Protein AF-A0A7J4S2F5-F1 (afdb_monomer)

Nearest PDB structures (foldseek):
  6g5m-assembly2_A  TM=2.881E-01  e=2.409E+00  Thioalkalivibrio paradoxus ARh 1
  8z75-assembly1_A  TM=2.750E-01  e=1.934E+00  Pelomicrobium methylotrophicum
  8p3l-assembly2_J  TM=2.581E-01  e=3.001E+00  Thioalkalivibrio paradoxus ARh 1
  6g5m-assembly2_D  TM=2.550E-01  e=3.171E+00  Thioalkalivibrio paradoxus ARh 1

Foldseek 3Di:
DAWEWADDDPDIWIKDWAKDAPFDKAFAFLVPDHDDDPNPPRDDPGPDTGIWGPFIFTKIFIWDVVVVVCCVVVVDPPPPTDGPDMDTCVVVQLAPDPGGDGFDKDYWYADHVQQKIWTWRACSPNRHIDIDIDHDDD

Secondary structure (DSSP, 8-state):
-EEEEEEETTEEEEEEEEEEE-S-EEEEETTS-B--SS-TT---S---EEEEES-EEEEEEEE-HHHHHHHHTTSS-TTS---SEEEE-TTT------TTS------EEEETTTTEEEEEEEEEETTEEEEEEEEPP-

pLDDT: mean 89.46, std 9.65, range [56.53, 98.56]

Sequence (138 aa):
TGAAWLTKGTKSALIFAGIKVASRSWYGFSDGQVCYEDGAGCSSSVSARGWWADGFRGQLLFYDVNDLARVASGEWESWQPQPYASLDLDQWLFAKTPANEFRELGGATFDRERGILYLSEPRADGDKPVIHVWRLRG

Mean predicted aligned error: 5.67 Å

Structure (mmCIF, N/CA/C/O backbone):
data_AF-A0A7J4S2F5-F1
#
_entry.id   AF-A0A7J4S2F5-F1
#
loop_
_atom_site.group_PDB
_atom_site.id
_atom_site.type_symbol
_atom_site.label_atom_id
_atom_site.label_alt_id
_atom_site.label_comp_id
_atom_site.label_asym_id
_atom_site.label_entity_id
_atom_site.label_seq_id
_atom_site.pdbx_PDB_ins_code
_atom_site.Cartn_x
_atom_site.Cartn_y
_atom_site.Cartn_z
_atom_site.occupancy
_atom_site.B_iso_or_equiv
_atom_site.auth_seq_id
_atom_site.auth_comp_id
_atom_site.auth_asym_id
_atom_site.auth_atom_id
_atom_site.pdbx_PDB_model_num
ATOM 1 N N . THR A 1 1 ? -1.971 4.709 -5.869 1.00 69.00 1 THR A N 1
ATOM 2 C CA . THR A 1 1 ? -1.971 4.363 -4.431 1.00 69.00 1 THR A CA 1
ATOM 3 C C . THR A 1 1 ? -3.344 4.623 -3.859 1.00 69.00 1 THR A C 1
ATOM 5 O O . THR A 1 1 ? -3.997 5.575 -4.273 1.00 69.00 1 THR A O 1
ATOM 8 N N . GLY A 1 2 ? -3.787 3.779 -2.931 1.00 90.81 2 GLY A N 1
ATOM 9 C CA . GLY A 1 2 ? -5.091 3.879 -2.274 1.00 90.81 2 GLY A CA 1
ATOM 10 C C . GLY A 1 2 ? -4.974 3.622 -0.778 1.00 90.81 2 GLY A C 1
ATOM 11 O O . GLY A 1 2 ? -3.954 3.117 -0.317 1.00 90.81 2 GLY A O 1
ATOM 12 N N . ALA A 1 3 ? -6.006 3.964 -0.014 1.00 95.25 3 ALA A N 1
ATOM 13 C CA . ALA A 1 3 ? -6.056 3.684 1.415 1.00 95.25 3 ALA A CA 1
ATOM 14 C C . ALA A 1 3 ? -7.487 3.383 1.853 1.00 95.25 3 ALA A C 1
ATOM 16 O O . ALA A 1 3 ? -8.436 3.889 1.258 1.00 95.25 3 ALA A O 1
ATOM 17 N N . ALA A 1 4 ? -7.642 2.565 2.890 1.00 97.38 4 ALA A N 1
ATOM 18 C CA . ALA A 1 4 ? -8.943 2.270 3.477 1.00 97.38 4 ALA A CA 1
ATOM 19 C C . ALA A 1 4 ? -8.815 2.033 4.983 1.00 97.38 4 ALA A C 1
ATOM 21 O O . ALA A 1 4 ? -7.829 1.470 5.454 1.00 97.38 4 ALA A O 1
ATOM 22 N N . TRP A 1 5 ? -9.833 2.436 5.742 1.00 97.31 5 TRP A N 1
ATOM 23 C CA . TRP A 1 5 ? -9.929 2.139 7.168 1.00 97.31 5 TRP A CA 1
ATOM 24 C C . TRP A 1 5 ? -10.816 0.911 7.378 1.00 97.31 5 TRP A C 1
ATOM 26 O O . TRP A 1 5 ? -12.036 0.955 7.200 1.00 97.31 5 TRP A O 1
ATOM 36 N N . LEU A 1 6 ? -10.178 -0.194 7.751 1.00 97.31 6 LEU A N 1
ATOM 37 C CA . LEU A 1 6 ? -10.791 -1.494 7.976 1.00 97.31 6 LEU A CA 1
ATOM 38 C C . LEU A 1 6 ? -11.210 -1.613 9.437 1.00 97.31 6 LEU A C 1
ATOM 40 O O . LEU A 1 6 ? -10.451 -1.268 10.339 1.00 97.31 6 LEU A O 1
ATOM 44 N N . THR A 1 7 ? -12.392 -2.173 9.673 1.00 96.50 7 THR A N 1
ATOM 45 C CA . THR A 1 7 ? -12.902 -2.453 11.022 1.00 96.50 7 THR A CA 1
ATOM 46 C C . THR A 1 7 ? -13.650 -3.782 11.041 1.00 96.50 7 THR A C 1
ATOM 48 O O . THR A 1 7 ? -14.460 -4.041 10.148 1.00 96.50 7 THR A O 1
ATOM 51 N N . LYS A 1 8 ? -13.423 -4.610 12.065 1.00 94.12 8 LYS A N 1
ATOM 52 C CA . LYS A 1 8 ? -14.133 -5.881 12.278 1.00 94.12 8 LYS A CA 1
ATOM 53 C C . LYS A 1 8 ? -14.158 -6.221 13.769 1.00 94.12 8 LYS A C 1
ATOM 55 O O . LYS A 1 8 ? -13.118 -6.512 14.357 1.00 94.12 8 LYS A O 1
ATOM 60 N N . GLY A 1 9 ? -15.346 -6.212 14.377 1.00 92.19 9 GLY A N 1
ATOM 61 C CA . GLY A 1 9 ? -15.471 -6.365 15.830 1.00 92.19 9 GLY A CA 1
ATOM 62 C C . GLY A 1 9 ? -14.701 -5.255 16.549 1.00 92.19 9 GLY A C 1
ATOM 63 O O . GLY A 1 9 ? -14.874 -4.085 16.226 1.00 92.19 9 GLY A O 1
ATOM 64 N N . THR A 1 10 ? -13.814 -5.624 17.472 1.00 92.81 10 THR A N 1
ATOM 65 C CA . THR A 1 10 ? -12.930 -4.687 18.188 1.00 92.81 10 THR A CA 1
ATOM 66 C C . THR A 1 10 ? -11.633 -4.360 17.440 1.00 92.81 10 THR A C 1
ATOM 68 O O . THR A 1 10 ? -10.830 -3.573 17.933 1.00 92.81 10 THR A O 1
ATOM 71 N N . LYS A 1 11 ? -11.394 -4.959 16.264 1.00 93.56 11 LYS A N 1
ATOM 72 C CA . LYS A 1 11 ? -10.165 -4.760 15.482 1.00 93.56 11 LYS A CA 1
ATOM 73 C C . LYS A 1 11 ? -10.329 -3.638 14.464 1.00 93.56 11 LYS A C 1
ATOM 75 O O . LYS A 1 11 ? -11.382 -3.505 13.836 1.00 93.56 11 LYS A O 1
ATOM 80 N N . SER A 1 12 ? -9.252 -2.888 14.259 1.00 95.94 12 SER A N 1
ATOM 81 C CA . SER A 1 12 ? -9.186 -1.749 13.349 1.00 95.94 12 SER A CA 1
ATOM 82 C C . SER A 1 12 ? -7.789 -1.632 12.738 1.00 95.94 12 SER A C 1
ATOM 84 O O . SER A 1 12 ? -6.808 -1.881 13.431 1.00 95.94 12 SER A O 1
ATOM 86 N N . ALA A 1 13 ? -7.701 -1.252 11.465 1.00 97.12 13 ALA A N 1
ATOM 87 C CA . ALA A 1 13 ? -6.436 -0.963 10.789 1.00 97.12 13 ALA A CA 1
ATOM 88 C C . ALA A 1 13 ? -6.643 0.081 9.687 1.00 97.12 13 ALA A C 1
ATOM 90 O O . ALA A 1 13 ? -7.638 0.016 8.958 1.00 97.12 13 ALA A O 1
ATOM 91 N N . LEU A 1 14 ? -5.690 1.000 9.521 1.00 97.44 14 LEU A N 1
ATOM 92 C CA . LEU A 1 14 ? -5.597 1.789 8.294 1.00 97.44 14 LEU A CA 1
ATOM 93 C C . LEU A 1 14 ? -4.657 1.061 7.337 1.00 97.44 14 LEU A C 1
ATOM 95 O O . LEU A 1 14 ? -3.514 0.772 7.696 1.00 97.44 14 LEU A O 1
ATOM 99 N N . ILE A 1 15 ? -5.138 0.757 6.133 1.00 97.19 15 ILE A N 1
ATOM 100 C CA . ILE A 1 15 ? -4.302 0.162 5.095 1.00 97.19 15 ILE A CA 1
ATOM 101 C C . ILE A 1 15 ? -3.893 1.192 4.058 1.00 97.19 15 ILE A C 1
ATOM 103 O O . ILE A 1 15 ? -4.696 2.043 3.678 1.00 97.19 15 ILE A O 1
ATOM 107 N N . PHE A 1 16 ? -2.680 1.037 3.538 1.00 95.88 16 PHE A N 1
ATOM 108 C CA . PHE A 1 16 ? -2.214 1.708 2.330 1.00 95.88 16 PHE A CA 1
ATOM 109 C C . PHE A 1 16 ? -1.883 0.663 1.269 1.00 95.88 16 PHE A C 1
ATOM 111 O O . PHE A 1 16 ? -1.064 -0.224 1.499 1.00 95.88 16 PHE A O 1
ATOM 118 N N . ALA A 1 17 ? -2.520 0.779 0.109 1.00 95.31 17 ALA A N 1
ATOM 119 C CA . ALA A 1 17 ? -2.270 -0.037 -1.065 1.00 95.31 17 ALA A CA 1
ATOM 120 C C . ALA A 1 17 ? -1.311 0.689 -2.006 1.00 95.31 17 ALA A C 1
ATOM 122 O O . ALA A 1 17 ? -1.576 1.818 -2.443 1.00 95.31 17 ALA A O 1
ATOM 123 N N . GLY A 1 18 ? -0.200 0.044 -2.340 1.00 92.19 18 GLY A N 1
ATOM 124 C CA . GLY A 1 18 ? 0.805 0.645 -3.200 1.00 92.19 18 GLY A CA 1
ATOM 125 C C . GLY A 1 18 ? 1.915 -0.308 -3.593 1.00 92.19 18 GLY A C 1
ATOM 126 O O . GLY A 1 18 ? 1.963 -1.458 -3.170 1.00 92.19 18 GLY A O 1
ATOM 127 N N . ILE A 1 19 ? 2.820 0.207 -4.412 1.00 88.62 19 ILE A N 1
ATOM 128 C CA . ILE A 1 19 ? 4.022 -0.510 -4.806 1.00 88.62 19 ILE A CA 1
ATOM 129 C C . ILE A 1 19 ? 5.094 -0.254 -3.757 1.00 88.62 19 ILE A C 1
ATOM 131 O O . ILE A 1 19 ? 5.326 0.897 -3.372 1.00 88.62 19 ILE A O 1
ATOM 135 N N . LYS A 1 20 ? 5.776 -1.310 -3.331 1.00 87.62 20 LYS A N 1
ATOM 136 C CA . LYS A 1 20 ? 6.991 -1.221 -2.528 1.00 87.62 20 LYS A CA 1
ATOM 137 C C . LYS A 1 20 ? 8.126 -1.967 -3.199 1.00 87.62 20 LYS A C 1
ATOM 139 O O . LYS A 1 20 ? 7.914 -2.875 -3.999 1.00 87.62 20 LYS A O 1
ATOM 144 N N . VAL A 1 21 ? 9.337 -1.536 -2.883 1.00 85.25 21 VAL A N 1
ATOM 145 C CA . VAL A 1 21 ? 10.557 -2.178 -3.354 1.00 85.25 21 VAL A CA 1
ATOM 146 C C . VAL A 1 21 ? 11.073 -3.082 -2.255 1.00 85.25 21 VAL A C 1
ATOM 148 O O . VAL A 1 21 ? 11.228 -2.652 -1.116 1.00 85.25 21 VAL A O 1
ATOM 151 N N . ALA A 1 22 ? 11.314 -4.338 -2.617 1.00 70.75 22 ALA A N 1
ATOM 152 C CA . ALA A 1 22 ? 11.864 -5.357 -1.727 1.00 70.75 22 ALA A CA 1
ATOM 153 C C . ALA A 1 22 ? 13.343 -5.669 -2.038 1.00 70.75 22 ALA A C 1
ATOM 155 O O . ALA A 1 22 ? 13.899 -6.622 -1.500 1.00 70.75 22 ALA A O 1
ATOM 156 N N . SER A 1 23 ? 13.969 -4.903 -2.936 1.00 79.31 23 SER A N 1
ATOM 157 C CA . SER A 1 23 ? 15.294 -5.164 -3.513 1.00 79.31 23 SER A CA 1
ATOM 158 C C . SER A 1 23 ? 16.139 -3.888 -3.605 1.00 79.31 23 SER A C 1
ATOM 160 O O . SER A 1 23 ? 15.762 -2.842 -3.076 1.00 79.31 23 SER A O 1
ATOM 162 N N . ARG A 1 24 ? 17.278 -3.943 -4.310 1.00 88.06 24 ARG A N 1
ATOM 163 C CA . ARG A 1 24 ? 18.057 -2.745 -4.648 1.00 88.06 24 ARG A CA 1
ATOM 164 C C . ARG A 1 24 ? 17.165 -1.740 -5.378 1.00 88.06 24 ARG A C 1
ATOM 166 O O . ARG A 1 24 ? 16.443 -2.123 -6.299 1.00 88.06 24 ARG A O 1
ATOM 173 N N . SER A 1 25 ? 17.260 -0.471 -4.985 1.00 90.06 25 SER A N 1
ATOM 174 C CA . SER A 1 25 ? 16.661 0.664 -5.690 1.00 90.06 25 SER A CA 1
ATOM 175 C C . SER A 1 25 ? 17.718 1.690 -6.081 1.00 90.06 25 SER A C 1
ATOM 177 O O . SER A 1 25 ? 18.718 1.836 -5.376 1.00 90.06 25 SER A O 1
ATOM 179 N N . TRP A 1 26 ? 17.489 2.430 -7.160 1.00 88.94 26 TRP A N 1
ATOM 180 C CA . TRP A 1 26 ? 18.374 3.496 -7.628 1.00 88.94 26 TRP A CA 1
ATOM 181 C C . TRP A 1 26 ? 17.588 4.645 -8.253 1.00 88.94 26 TRP A C 1
ATOM 183 O O . TRP A 1 26 ? 16.425 4.498 -8.618 1.00 88.94 26 TRP A O 1
ATOM 193 N N . TYR A 1 27 ? 18.244 5.795 -8.390 1.00 87.56 27 TYR A N 1
ATOM 194 C CA . TYR A 1 27 ? 17.767 6.886 -9.233 1.00 87.56 27 TYR A CA 1
ATOM 195 C C . TYR A 1 27 ? 18.619 6.940 -10.507 1.00 87.56 27 TYR A C 1
ATOM 197 O O . TYR A 1 27 ? 19.848 7.020 -10.439 1.00 87.56 27 TYR A O 1
ATOM 205 N N . GLY A 1 28 ? 17.989 6.838 -11.675 1.00 88.19 28 GLY A N 1
ATOM 206 C CA . GLY A 1 28 ? 18.685 6.679 -12.951 1.00 88.19 28 GLY A CA 1
ATOM 207 C C . GLY A 1 28 ? 17.769 6.147 -14.047 1.00 88.19 28 GLY A C 1
ATOM 208 O O . GLY A 1 28 ? 16.616 6.565 -14.132 1.00 88.19 28 GLY A O 1
ATOM 209 N N . PHE A 1 29 ? 18.273 5.249 -14.885 1.00 88.12 29 PHE A N 1
ATOM 210 C CA . PHE A 1 29 ? 17.524 4.657 -15.995 1.00 88.12 29 PHE A CA 1
ATOM 211 C C . PHE A 1 29 ? 16.960 3.274 -15.638 1.00 88.12 29 PHE A C 1
ATOM 213 O O . PHE A 1 29 ? 17.460 2.591 -14.739 1.00 88.12 29 PHE A O 1
ATOM 220 N N . SER A 1 30 ? 15.907 2.858 -16.348 1.00 86.38 30 SER A N 1
ATOM 221 C CA . SER A 1 30 ? 15.205 1.578 -16.139 1.00 86.38 30 SER A CA 1
ATOM 222 C C . SER A 1 30 ? 16.056 0.332 -16.409 1.00 86.38 30 SER A C 1
ATOM 224 O O . SER A 1 30 ? 15.665 -0.774 -16.053 1.00 86.38 30 SER A O 1
ATOM 226 N N . ASP A 1 31 ? 17.214 0.503 -17.043 1.00 85.25 31 ASP A N 1
ATOM 227 C CA . ASP A 1 31 ? 18.185 -0.546 -17.364 1.00 85.25 31 ASP A CA 1
ATOM 228 C C . ASP A 1 31 ? 19.176 -0.842 -16.222 1.00 85.25 31 ASP A C 1
ATOM 230 O O . ASP A 1 31 ? 20.055 -1.688 -16.372 1.00 85.25 31 ASP A O 1
ATOM 234 N N . GLY A 1 32 ? 19.051 -0.163 -15.077 1.00 86.12 32 GLY A N 1
ATOM 235 C CA . GLY A 1 32 ? 19.957 -0.339 -13.940 1.00 86.12 32 GLY A CA 1
ATOM 236 C C . GLY A 1 32 ? 21.073 0.696 -13.851 1.00 86.12 32 GLY A C 1
ATOM 237 O O . GLY A 1 32 ? 21.778 0.727 -12.832 1.00 86.12 32 GLY A O 1
ATOM 238 N N . GLN A 1 33 ? 21.234 1.555 -14.865 1.00 85.31 33 GLN A N 1
ATOM 239 C CA . GLN A 1 33 ? 22.238 2.608 -14.840 1.00 85.31 33 GLN A CA 1
ATOM 240 C C . GLN A 1 33 ? 21.875 3.657 -13.790 1.00 85.31 33 GLN A C 1
ATOM 242 O O . GLN A 1 33 ? 20.801 4.261 -13.797 1.00 85.31 33 GLN A O 1
ATOM 247 N N . VAL A 1 34 ? 22.809 3.874 -12.873 1.00 85.62 34 VAL A N 1
ATOM 248 C CA . VAL A 1 34 ? 22.693 4.829 -11.778 1.00 85.62 34 VAL A CA 1
ATOM 249 C C . VAL A 1 34 ? 23.223 6.184 -12.239 1.00 85.62 34 VAL A C 1
ATOM 251 O O . VAL A 1 34 ? 24.312 6.251 -12.802 1.00 85.62 34 VAL A O 1
ATOM 254 N N . CYS A 1 35 ? 22.479 7.258 -11.974 1.00 77.69 35 CYS A N 1
ATOM 255 C CA . CYS A 1 35 ? 22.866 8.623 -12.340 1.00 77.69 35 CYS A CA 1
ATOM 256 C C . CYS A 1 35 ? 22.796 9.538 -11.108 1.00 77.69 35 CYS A C 1
ATOM 258 O O . CYS A 1 35 ? 21.754 10.157 -10.868 1.00 77.69 35 CYS A O 1
ATOM 260 N N . TYR A 1 36 ? 23.881 9.629 -10.335 1.00 69.50 36 TYR A N 1
ATOM 261 C CA . TYR A 1 36 ? 23.991 10.551 -9.198 1.00 69.50 36 TYR A CA 1
ATOM 262 C C . TYR A 1 36 ? 24.908 11.727 -9.550 1.00 69.50 36 TYR A C 1
ATOM 264 O O . TYR A 1 36 ? 26.055 11.491 -9.898 1.00 69.50 36 TYR A O 1
ATOM 272 N N . GLU A 1 37 ? 24.361 12.943 -9.427 1.00 62.22 37 GLU A N 1
ATOM 273 C CA . GLU A 1 37 ? 24.978 14.276 -9.588 1.00 62.22 37 GLU A CA 1
ATOM 274 C C . GLU A 1 37 ? 25.817 14.557 -10.853 1.00 62.22 37 GLU A C 1
ATOM 276 O O . GLU A 1 37 ? 26.180 13.663 -11.595 1.00 62.22 37 GLU A O 1
ATOM 281 N N . ASP A 1 38 ? 25.932 15.857 -11.158 1.00 57.06 38 ASP A N 1
ATOM 282 C CA . ASP A 1 38 ? 26.453 16.553 -12.357 1.00 57.06 38 ASP A CA 1
ATOM 283 C C . ASP A 1 38 ? 25.893 16.193 -13.751 1.00 57.06 38 ASP A C 1
ATOM 285 O O . ASP A 1 38 ? 25.966 17.013 -14.669 1.00 57.06 38 ASP A O 1
ATOM 289 N N . GLY A 1 39 ? 25.240 15.039 -13.917 1.00 56.53 39 GLY A N 1
ATOM 290 C CA . GLY A 1 39 ? 24.635 14.636 -15.192 1.00 56.53 39 GLY A CA 1
ATOM 291 C C . GLY A 1 39 ? 25.650 14.408 -16.318 1.00 56.53 39 GLY A C 1
ATOM 292 O O . GLY A 1 39 ? 25.245 14.100 -17.444 1.00 56.53 39 GLY A O 1
ATOM 293 N N . ALA A 1 40 ? 26.949 14.520 -16.030 1.00 57.34 40 ALA A N 1
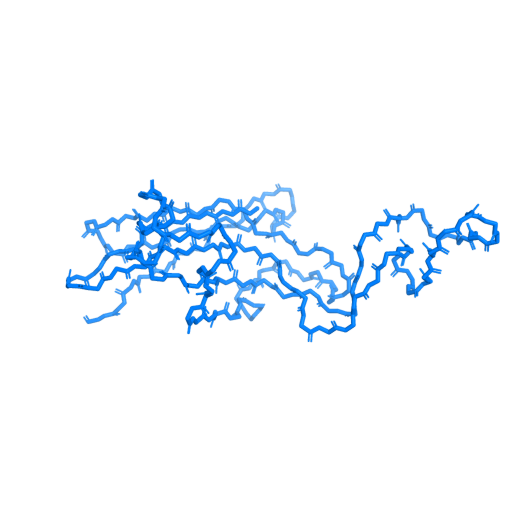ATOM 294 C CA . ALA A 1 40 ? 28.006 14.295 -16.990 1.00 57.34 40 ALA A CA 1
ATOM 295 C C . ALA A 1 40 ? 28.174 12.782 -17.185 1.00 57.34 40 ALA A C 1
ATOM 297 O O . ALA A 1 40 ? 28.479 12.030 -16.266 1.00 57.34 40 ALA A O 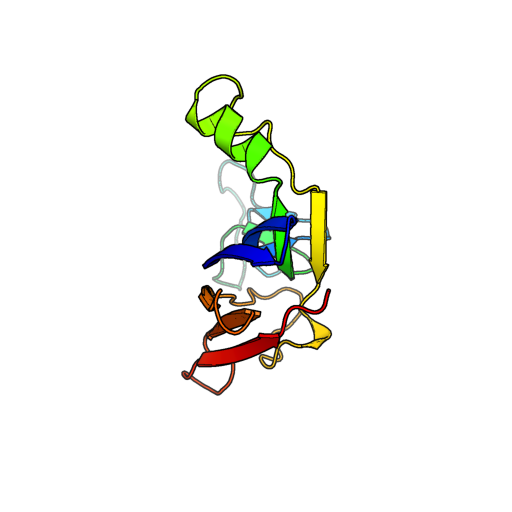1
ATOM 298 N N . GLY A 1 41 ? 27.930 12.309 -18.407 1.00 60.16 41 GLY A N 1
ATOM 299 C CA . GLY A 1 41 ? 28.127 10.902 -18.769 1.00 60.16 41 GLY A CA 1
ATOM 300 C C . GLY A 1 41 ? 26.929 9.977 -18.532 1.00 60.16 41 GLY A C 1
ATOM 301 O O . GLY A 1 41 ? 27.039 8.785 -18.817 1.00 60.16 41 GLY A O 1
ATOM 302 N N . CYS A 1 42 ? 25.769 10.485 -18.093 1.00 69.81 42 CYS A N 1
ATOM 303 C CA . CYS A 1 42 ? 24.548 9.675 -18.074 1.00 69.81 42 CYS A CA 1
ATOM 304 C C . CYS A 1 42 ? 23.801 9.739 -19.409 1.00 69.81 42 CYS A C 1
ATOM 306 O O . CYS A 1 42 ? 22.867 10.519 -19.593 1.00 69.81 42 CYS A O 1
ATOM 308 N N . SER A 1 43 ? 24.216 8.883 -20.338 1.00 72.12 43 SER A N 1
ATOM 309 C CA . SER A 1 43 ? 23.480 8.575 -21.562 1.00 72.12 43 SER A CA 1
ATOM 310 C C . SER A 1 43 ? 23.051 7.112 -21.543 1.00 72.12 43 SER A C 1
ATOM 312 O O . SER A 1 43 ? 23.911 6.236 -21.474 1.00 72.12 43 SER A O 1
ATOM 314 N N . SER A 1 44 ? 21.750 6.858 -21.657 1.00 72.62 44 SER A N 1
ATOM 315 C CA . SER A 1 44 ? 21.219 5.526 -21.934 1.00 72.62 44 SER A CA 1
ATOM 316 C C . SER A 1 44 ? 20.381 5.548 -23.213 1.00 72.62 44 SER A C 1
ATOM 318 O O . SER A 1 44 ? 19.852 6.585 -23.617 1.00 72.62 44 SER A O 1
ATOM 320 N N . SER A 1 45 ? 20.284 4.388 -23.859 1.00 77.56 45 SER A N 1
ATOM 321 C CA . SER A 1 45 ? 19.379 4.156 -24.989 1.00 77.56 45 SER A CA 1
ATOM 322 C C . SER A 1 45 ? 17.910 4.024 -24.562 1.00 77.56 45 SER A C 1
ATOM 324 O O . SER A 1 45 ? 17.022 4.140 -25.406 1.00 77.56 45 SER A O 1
ATOM 326 N N . VAL A 1 46 ? 17.637 3.826 -23.265 1.00 75.44 46 VAL A N 1
ATOM 327 C CA . VAL A 1 46 ? 16.284 3.880 -22.698 1.00 75.44 46 VAL A CA 1
ATOM 328 C C . VAL A 1 46 ? 15.946 5.293 -22.218 1.00 75.44 46 VAL A C 1
ATOM 330 O O . VAL A 1 46 ? 16.746 5.968 -21.577 1.00 75.44 46 VAL A O 1
ATOM 333 N N . SER A 1 47 ? 14.728 5.750 -22.514 1.00 73.75 47 SER A N 1
ATOM 334 C CA . SER A 1 47 ? 14.268 7.106 -22.177 1.00 73.75 47 SER A CA 1
ATOM 335 C C . SER A 1 47 ? 13.732 7.241 -20.748 1.00 73.75 47 SER A C 1
ATOM 337 O O . SER A 1 47 ? 13.609 8.354 -20.234 1.00 73.75 47 SER A O 1
ATOM 339 N N . ALA A 1 48 ? 13.395 6.126 -20.098 1.00 82.25 48 ALA A N 1
ATOM 340 C CA . ALA A 1 48 ? 12.682 6.125 -18.830 1.00 82.25 48 ALA A CA 1
ATOM 341 C C . ALA A 1 48 ? 13.639 6.397 -17.652 1.00 82.25 48 ALA A C 1
ATOM 343 O O . ALA A 1 48 ? 14.259 5.489 -17.093 1.00 82.25 48 ALA A O 1
ATOM 344 N N . ARG A 1 49 ? 13.765 7.674 -17.276 1.00 83.75 49 ARG A N 1
ATOM 345 C CA . ARG A 1 49 ? 14.553 8.131 -16.123 1.00 83.75 49 ARG A CA 1
ATOM 346 C C . ARG A 1 49 ? 13.666 8.337 -14.896 1.00 83.75 49 ARG A C 1
ATOM 348 O O . ARG A 1 49 ? 12.591 8.919 -15.000 1.00 83.75 49 ARG A O 1
ATOM 355 N N . GLY A 1 50 ? 14.133 7.909 -13.729 1.00 86.44 50 GLY A N 1
ATOM 356 C CA . GLY A 1 50 ? 13.410 8.067 -12.473 1.00 86.44 50 GLY A CA 1
ATOM 357 C C . GLY A 1 50 ? 13.974 7.196 -11.360 1.00 86.44 50 GLY A C 1
ATOM 358 O O . GLY A 1 50 ? 15.137 6.795 -11.391 1.00 86.44 50 GLY A O 1
ATOM 359 N N . TRP A 1 51 ? 13.133 6.916 -10.370 1.00 87.06 51 TRP A N 1
ATOM 360 C CA . TRP A 1 51 ? 13.426 5.927 -9.341 1.00 87.06 51 TRP A CA 1
ATOM 361 C C . TRP A 1 51 ? 13.062 4.531 -9.846 1.00 87.06 51 TRP A C 1
ATOM 363 O O . TRP A 1 51 ? 11.962 4.326 -10.347 1.00 87.06 51 TRP A O 1
ATOM 373 N N . TRP A 1 52 ? 13.977 3.583 -9.707 1.00 88.75 52 TRP A N 1
ATOM 374 C CA . TRP A 1 52 ? 13.854 2.222 -10.218 1.00 88.75 52 TRP A CA 1
ATOM 375 C C . TRP A 1 52 ? 14.310 1.207 -9.175 1.00 88.75 52 TRP A C 1
ATOM 377 O O . TRP A 1 52 ? 14.960 1.563 -8.188 1.00 88.75 52 TRP A O 1
ATOM 387 N N . ALA A 1 53 ? 13.968 -0.059 -9.395 1.00 89.81 53 ALA A N 1
ATOM 388 C CA . ALA A 1 53 ? 14.382 -1.170 -8.555 1.00 89.81 53 ALA A CA 1
ATOM 389 C C . ALA A 1 53 ? 14.441 -2.484 -9.333 1.00 89.81 53 ALA A C 1
ATOM 391 O O . ALA A 1 53 ? 13.772 -2.633 -10.354 1.00 89.81 53 ALA A O 1
ATOM 392 N N . ASP A 1 54 ? 15.185 -3.462 -8.806 1.00 87.88 54 ASP A N 1
ATOM 393 C CA . ASP A 1 54 ? 15.223 -4.813 -9.393 1.00 87.88 54 ASP A CA 1
ATOM 394 C C . ASP A 1 54 ? 13.848 -5.504 -9.307 1.00 87.88 54 ASP A C 1
ATOM 396 O O . ASP A 1 54 ? 13.538 -6.406 -10.085 1.00 87.88 54 ASP A O 1
ATOM 400 N N . GLY A 1 55 ? 13.025 -5.103 -8.333 1.00 88.19 55 GLY A N 1
ATOM 401 C CA . GLY A 1 55 ? 11.743 -5.720 -8.047 1.00 88.19 55 GLY A CA 1
ATOM 402 C C . GLY A 1 55 ? 10.766 -4.786 -7.341 1.00 88.19 55 GLY A C 1
ATOM 403 O O . GLY A 1 55 ? 10.985 -4.354 -6.206 1.00 88.19 55 GLY A O 1
ATOM 404 N N . PHE A 1 56 ? 9.630 -4.575 -7.990 1.00 88.62 56 PHE A N 1
ATOM 405 C CA . PHE A 1 56 ? 8.438 -3.952 -7.442 1.00 88.62 56 PHE A CA 1
ATOM 406 C C . PHE A 1 56 ? 7.440 -5.019 -6.977 1.00 88.62 56 PHE A C 1
ATOM 408 O O . PHE A 1 56 ? 7.191 -6.009 -7.672 1.00 88.62 56 PHE A O 1
ATOM 415 N N . ARG A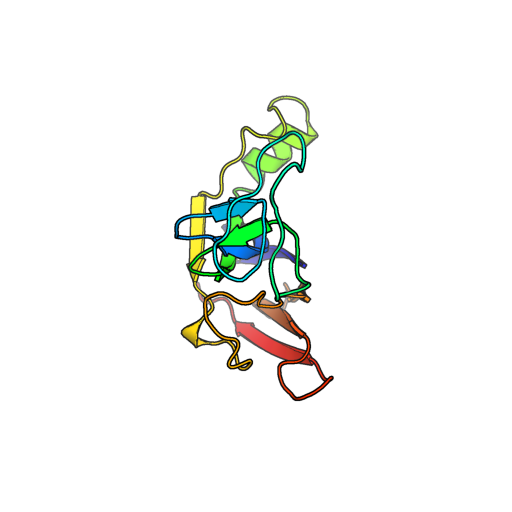 1 57 ? 6.859 -4.801 -5.794 1.00 89.06 57 ARG A N 1
ATOM 416 C CA . ARG A 1 57 ? 5.816 -5.637 -5.187 1.00 89.06 57 ARG A CA 1
ATOM 417 C C . ARG A 1 57 ? 4.564 -4.813 -4.951 1.00 89.06 57 ARG A C 1
ATOM 419 O O . ARG A 1 57 ? 4.645 -3.740 -4.349 1.00 89.06 57 ARG A O 1
ATOM 426 N N . GLY A 1 58 ? 3.411 -5.309 -5.388 1.00 91.75 58 GLY A N 1
ATOM 427 C CA . GLY A 1 58 ? 2.131 -4.772 -4.938 1.00 91.75 58 GLY A CA 1
ATOM 428 C C . GLY A 1 58 ? 1.896 -5.183 -3.489 1.00 91.75 58 GLY A C 1
ATOM 429 O O . GLY A 1 58 ? 1.965 -6.364 -3.172 1.00 91.75 58 GLY A O 1
ATOM 430 N N . GLN A 1 59 ? 1.640 -4.232 -2.594 1.00 93.62 59 GLN A N 1
ATOM 431 C CA . GLN A 1 59 ? 1.462 -4.528 -1.174 1.00 93.62 59 GLN A CA 1
ATOM 432 C C . GLN A 1 59 ? 0.301 -3.759 -0.551 1.00 93.62 59 GLN A C 1
ATOM 434 O O . GLN A 1 59 ? 0.009 -2.619 -0.927 1.00 93.62 59 GLN A O 1
ATOM 439 N N . LEU A 1 60 ? -0.310 -4.378 0.462 1.00 95.44 60 LEU A N 1
ATOM 440 C CA . LEU A 1 60 ? -1.050 -3.665 1.500 1.00 95.44 60 LEU A CA 1
ATOM 441 C C . LEU A 1 60 ? -0.155 -3.508 2.723 1.00 95.44 60 LEU A C 1
ATOM 443 O O . LEU A 1 60 ? 0.395 -4.490 3.216 1.00 95.44 60 LEU A O 1
ATOM 447 N N . LEU A 1 61 ? -0.044 -2.289 3.232 1.00 96.06 61 LEU A N 1
ATOM 448 C CA . LEU A 1 61 ? 0.636 -1.983 4.486 1.00 96.06 61 LEU A CA 1
ATOM 449 C C . LEU A 1 61 ? -0.397 -1.677 5.552 1.00 96.06 61 LEU A C 1
ATOM 451 O O . LEU A 1 61 ? -1.304 -0.893 5.291 1.00 96.06 61 LEU A O 1
ATOM 455 N N . PHE A 1 62 ? -0.247 -2.265 6.732 1.00 97.25 62 PHE A N 1
ATOM 456 C CA . PHE A 1 62 ? -1.199 -2.139 7.828 1.00 97.25 62 PHE A CA 1
ATOM 457 C C . PHE A 1 62 ? -0.605 -1.277 8.934 1.00 97.25 62 PHE A C 1
ATOM 459 O O . PHE A 1 62 ? 0.455 -1.599 9.464 1.00 97.25 62 PHE A O 1
ATOM 466 N N . TYR A 1 63 ? -1.306 -0.205 9.287 1.00 98.06 63 TYR A N 1
ATOM 467 C CA . TYR A 1 63 ? -0.948 0.703 10.371 1.00 98.06 63 TYR A CA 1
ATOM 468 C C . TYR A 1 63 ? -1.953 0.602 11.514 1.00 98.06 63 TYR A C 1
ATOM 470 O O . TYR A 1 63 ? -3.157 0.422 11.286 1.00 98.06 63 TYR A O 1
ATOM 478 N N . ASP A 1 64 ? -1.452 0.752 12.741 1.00 97.69 64 ASP A N 1
ATOM 479 C CA . ASP A 1 64 ? -2.304 0.928 13.910 1.00 97.69 64 ASP A CA 1
ATOM 480 C C . ASP A 1 64 ? -2.956 2.313 13.833 1.00 97.69 64 ASP A C 1
ATOM 482 O O . ASP A 1 64 ? -2.302 3.334 13.607 1.00 97.69 64 ASP A O 1
ATOM 486 N N . VAL A 1 65 ? -4.276 2.346 13.989 1.00 97.06 65 VAL A N 1
ATOM 487 C CA . VAL A 1 65 ? -5.043 3.591 13.920 1.00 97.06 65 VAL A CA 1
ATOM 488 C C . VAL A 1 65 ? -4.726 4.507 15.102 1.00 97.06 65 VAL A C 1
ATOM 490 O O . VAL A 1 65 ? -4.774 5.724 14.945 1.00 97.06 65 VAL A O 1
ATOM 493 N N . ASN A 1 66 ? -4.355 3.956 16.259 1.00 97.50 66 ASN A N 1
ATOM 494 C CA . ASN A 1 66 ? -3.968 4.744 17.425 1.00 97.50 66 ASN A CA 1
ATOM 495 C C . ASN A 1 66 ? -2.638 5.465 17.195 1.00 97.50 66 ASN A C 1
ATOM 497 O O . ASN A 1 66 ? -2.526 6.637 17.539 1.00 97.50 66 ASN A O 1
ATOM 501 N N . ASP A 1 67 ? -1.662 4.816 16.557 1.00 97.94 67 ASP A N 1
ATOM 502 C CA . ASP A 1 67 ? -0.381 5.456 16.229 1.00 97.94 67 ASP A CA 1
ATOM 503 C C . ASP A 1 67 ? -0.579 6.619 15.249 1.00 97.94 67 ASP A C 1
ATOM 505 O O . ASP A 1 67 ? 0.020 7.683 15.393 1.00 97.94 67 ASP A O 1
ATOM 509 N N . LEU A 1 68 ? -1.489 6.463 14.286 1.00 97.00 68 LEU A N 1
ATOM 510 C CA . LEU A 1 68 ? -1.856 7.549 13.377 1.00 97.00 68 LEU A CA 1
ATOM 511 C C . LEU A 1 68 ? -2.649 8.660 14.078 1.00 97.00 68 LEU A C 1
ATOM 513 O O . LEU A 1 68 ? -2.471 9.834 13.758 1.00 97.00 68 LEU A O 1
ATOM 517 N N . ALA A 1 69 ? -3.494 8.317 15.053 1.00 97.31 69 ALA A N 1
ATOM 518 C CA . ALA A 1 69 ? -4.195 9.301 15.873 1.00 97.31 69 ALA A CA 1
ATOM 519 C C . ALA A 1 69 ? -3.219 10.140 16.714 1.00 97.31 69 ALA A C 1
ATOM 521 O O . ALA A 1 69 ? -3.434 11.342 16.850 1.00 97.31 69 ALA A O 1
ATOM 522 N N . ARG A 1 70 ? -2.123 9.541 17.203 1.00 98.44 70 ARG A N 1
ATOM 523 C CA . ARG A 1 70 ? -1.039 10.257 17.898 1.00 98.44 70 ARG A CA 1
ATOM 524 C C . ARG A 1 70 ? -0.315 11.254 17.002 1.00 98.44 70 ARG A C 1
ATOM 526 O O . ARG A 1 70 ? 0.064 12.325 17.462 1.00 98.44 70 ARG A O 1
ATOM 533 N N . VAL A 1 71 ? -0.159 10.945 15.714 1.00 98.00 71 VAL A N 1
ATOM 534 C CA . VAL A 1 71 ? 0.349 11.935 14.749 1.00 98.00 71 VAL A CA 1
ATOM 535 C C . VAL A 1 71 ? -0.656 13.062 14.552 1.00 98.00 71 VAL A C 1
ATOM 537 O O . VAL A 1 71 ? -0.294 14.233 14.603 1.00 98.00 71 VAL A O 1
ATOM 540 N N . ALA A 1 72 ? -1.935 12.727 14.373 1.00 97.31 72 ALA A N 1
ATOM 541 C CA . ALA A 1 72 ? -2.984 13.726 14.184 1.00 97.31 72 ALA A CA 1
ATOM 542 C C . ALA A 1 72 ? -3.163 14.656 15.400 1.00 97.31 72 ALA A C 1
ATOM 544 O O . ALA A 1 72 ? -3.557 15.808 15.228 1.00 97.31 72 ALA A O 1
ATOM 545 N N . SER A 1 73 ? -2.866 14.181 16.614 1.00 98.25 73 SER A N 1
ATOM 546 C CA . SER A 1 73 ? -2.884 14.984 17.843 1.00 98.25 73 SER A CA 1
ATOM 547 C C . SER A 1 73 ? -1.582 15.750 18.111 1.00 98.25 73 SER A C 1
ATOM 549 O O . SER A 1 73 ? -1.532 16.518 19.070 1.00 98.25 73 SER A O 1
ATOM 551 N N . GLY A 1 74 ? -0.541 15.557 17.295 1.00 98.06 74 GLY A N 1
ATOM 552 C CA . GLY A 1 74 ? 0.779 16.160 17.497 1.00 98.06 74 GLY A CA 1
ATOM 553 C C . GLY A 1 74 ? 1.595 15.531 18.631 1.00 98.06 74 GLY A C 1
ATOM 554 O O . GLY A 1 74 ? 2.601 16.101 19.041 1.00 98.06 74 GLY A O 1
ATOM 555 N N . GLU A 1 75 ? 1.178 14.374 19.152 1.00 98.56 75 GLU A N 1
ATOM 556 C CA . GLU A 1 75 ? 1.969 13.601 20.115 1.00 98.56 75 GLU A CA 1
ATOM 557 C C . GLU A 1 75 ? 3.173 12.952 19.424 1.00 98.56 75 GLU A C 1
ATOM 559 O O . GLU A 1 75 ? 4.256 12.883 20.005 1.00 98.56 75 GLU A O 1
ATOM 564 N N . TRP A 1 76 ? 2.977 12.467 18.194 1.00 98.38 76 TRP A N 1
ATOM 565 C CA . TRP A 1 76 ? 4.001 11.807 17.385 1.00 98.38 76 TRP A CA 1
ATOM 566 C C . TRP A 1 76 ? 4.295 12.573 16.095 1.00 98.38 76 TRP A C 1
ATOM 568 O O . TRP A 1 76 ? 3.420 13.170 15.471 1.00 98.38 76 TRP A O 1
ATOM 578 N N . GLU A 1 77 ? 5.538 12.476 15.651 1.00 98.50 77 GLU A N 1
ATOM 579 C CA . GLU A 1 77 ? 5.999 12.952 14.357 1.00 98.50 77 GLU A CA 1
ATOM 580 C C . GLU A 1 77 ? 5.504 12.053 13.219 1.00 98.50 77 GLU A C 1
ATOM 582 O O . GLU A 1 77 ? 5.333 10.840 13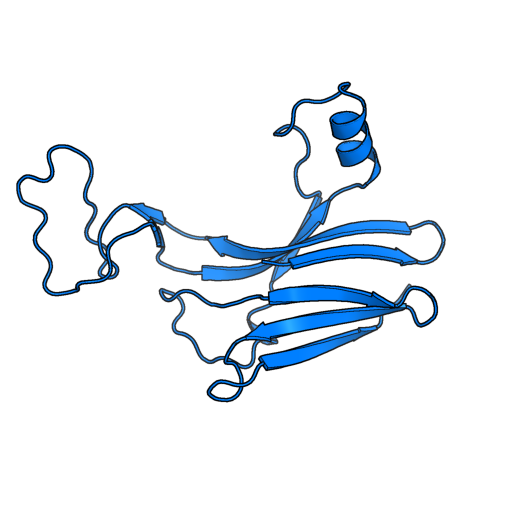.367 1.00 98.50 77 GLU A O 1
ATOM 587 N N . SER A 1 78 ? 5.341 12.641 12.032 1.00 96.44 78 SER A N 1
ATOM 588 C CA . SER A 1 78 ? 4.747 11.974 10.859 1.00 96.44 78 SER A CA 1
ATOM 589 C C . SER A 1 78 ? 5.458 10.695 10.391 1.00 96.44 78 SER A C 1
ATOM 591 O O . SER A 1 78 ? 4.841 9.856 9.736 1.00 96.44 78 SER A O 1
ATOM 593 N N . TRP A 1 79 ? 6.738 10.520 10.729 1.00 95.38 79 TRP A N 1
ATOM 594 C CA . TRP A 1 79 ? 7.541 9.344 10.374 1.00 95.38 79 TRP A CA 1
ATOM 595 C C . TRP A 1 79 ? 7.582 8.267 11.464 1.00 95.38 79 TRP A C 1
ATOM 597 O O . TRP A 1 79 ? 8.127 7.188 11.229 1.00 95.38 79 TRP A O 1
ATOM 607 N N . GLN A 1 80 ? 7.064 8.545 12.663 1.00 98.06 80 GLN A N 1
ATOM 608 C CA . GLN A 1 80 ? 7.125 7.589 13.767 1.00 98.06 80 GLN A CA 1
ATOM 609 C C . GLN A 1 80 ? 6.226 6.368 13.560 1.00 98.06 80 GLN A C 1
ATOM 611 O O . GLN A 1 80 ? 6.712 5.264 13.815 1.00 98.06 80 GLN A O 1
ATOM 616 N N . PRO A 1 81 ? 4.973 6.490 13.074 1.00 97.38 81 PRO A N 1
ATOM 617 C CA . PRO A 1 81 ? 4.181 5.313 12.760 1.00 97.38 81 PRO A CA 1
ATOM 618 C C . PRO A 1 81 ? 4.873 4.480 11.685 1.00 97.38 81 PRO A C 1
ATOM 620 O O . PRO A 1 81 ? 5.206 4.968 10.604 1.00 97.38 81 PRO A O 1
ATOM 623 N N . GLN A 1 82 ? 5.047 3.199 11.974 1.00 96.19 82 GLN A N 1
ATOM 624 C CA . GLN A 1 82 ? 5.539 2.209 11.026 1.00 96.19 82 GLN A CA 1
ATOM 625 C C . GLN A 1 82 ? 4.443 1.166 10.791 1.00 96.19 82 GLN A C 1
ATOM 627 O O . GLN A 1 82 ? 3.627 0.922 11.684 1.00 96.19 82 GLN A O 1
ATOM 632 N N . PRO A 1 83 ? 4.383 0.548 9.600 1.00 96.44 83 PRO A N 1
ATOM 633 C CA . PRO A 1 83 ? 3.419 -0.510 9.366 1.00 96.44 83 PRO A CA 1
ATOM 634 C C . PRO A 1 83 ? 3.746 -1.703 10.272 1.00 96.44 83 PRO A C 1
ATOM 636 O O . PRO A 1 83 ? 4.885 -2.166 10.307 1.00 96.44 83 PRO A O 1
ATOM 639 N N . TYR A 1 84 ? 2.750 -2.228 10.983 1.00 97.06 84 TYR A N 1
ATOM 640 C CA . TYR A 1 84 ? 2.930 -3.398 11.848 1.00 97.06 84 TYR A CA 1
ATOM 641 C C . TYR A 1 84 ? 2.852 -4.718 11.067 1.00 97.06 84 TYR A C 1
ATOM 643 O O . TYR A 1 84 ? 3.278 -5.762 11.557 1.00 97.06 84 TYR A O 1
ATOM 651 N N . ALA A 1 85 ? 2.279 -4.693 9.861 1.00 96.44 85 ALA A N 1
ATOM 652 C CA . ALA A 1 85 ? 2.206 -5.837 8.963 1.00 96.44 85 ALA A CA 1
ATOM 653 C C . ALA A 1 85 ? 2.179 -5.390 7.497 1.00 96.44 85 ALA A C 1
ATOM 655 O O . ALA A 1 85 ? 1.811 -4.258 7.170 1.00 96.44 85 ALA A O 1
ATOM 656 N N . SER A 1 86 ? 2.524 -6.316 6.604 1.00 95.31 86 SER A N 1
ATOM 657 C CA . SER A 1 86 ? 2.346 -6.163 5.162 1.00 95.31 86 SER A CA 1
ATOM 658 C C . SER A 1 86 ? 1.736 -7.427 4.558 1.00 95.31 86 SER A C 1
ATOM 660 O O . SER A 1 86 ? 1.917 -8.526 5.083 1.00 95.31 86 SER A O 1
ATOM 662 N N . LEU A 1 87 ? 0.991 -7.263 3.467 1.00 94.25 87 LEU A N 1
ATOM 663 C CA . LEU A 1 87 ? 0.477 -8.352 2.642 1.00 94.25 87 LEU A CA 1
ATOM 664 C C . LEU A 1 87 ? 0.998 -8.172 1.219 1.00 94.25 87 LEU A C 1
ATOM 666 O O . LEU A 1 87 ? 0.695 -7.161 0.586 1.00 94.25 87 LEU A O 1
ATOM 670 N N . ASP A 1 88 ? 1.754 -9.153 0.730 1.00 92.88 88 ASP A N 1
ATOM 671 C CA . ASP A 1 88 ? 2.192 -9.226 -0.666 1.00 92.88 88 ASP A CA 1
ATOM 672 C C . ASP A 1 88 ? 1.015 -9.626 -1.557 1.00 92.88 88 ASP A C 1
ATOM 674 O O . ASP A 1 88 ? 0.407 -10.672 -1.335 1.00 92.88 88 ASP A O 1
ATOM 678 N N . LEU A 1 89 ? 0.686 -8.786 -2.539 1.00 92.56 89 LEU A N 1
ATOM 679 C CA . LEU A 1 89 ? -0.432 -8.992 -3.446 1.00 92.56 89 LEU A CA 1
ATOM 680 C C . LEU A 1 89 ? -0.053 -9.653 -4.774 1.00 92.56 89 LEU A C 1
ATOM 682 O O . LEU A 1 89 ? -0.963 -10.017 -5.515 1.00 92.56 89 LEU A O 1
ATOM 686 N N . ASP A 1 90 ? 1.234 -9.830 -5.089 1.00 89.56 90 ASP A N 1
ATOM 687 C CA . ASP A 1 90 ? 1.698 -10.160 -6.446 1.00 89.56 90 ASP A CA 1
ATOM 688 C C . ASP A 1 90 ? 1.037 -11.418 -7.029 1.00 89.56 90 ASP A C 1
ATOM 690 O O . ASP A 1 90 ? 0.721 -11.457 -8.218 1.00 89.56 90 ASP A O 1
ATOM 694 N N . GLN A 1 91 ? 0.772 -12.430 -6.198 1.00 90.62 91 GLN A N 1
ATOM 695 C CA . GLN A 1 91 ? 0.123 -13.671 -6.640 1.00 90.62 91 GLN A CA 1
ATOM 696 C C . GLN A 1 91 ? -1.350 -13.499 -7.042 1.00 90.62 91 GLN A C 1
ATOM 698 O O . GLN A 1 91 ? -1.890 -14.344 -7.755 1.00 90.62 91 GLN A O 1
ATOM 703 N N . TRP A 1 92 ? -2.006 -12.434 -6.578 1.00 92.75 92 TRP A N 1
ATOM 704 C CA . TRP A 1 92 ? -3.401 -12.134 -6.893 1.00 92.75 92 TRP A CA 1
ATOM 705 C C . TRP A 1 92 ? -3.547 -11.084 -7.993 1.00 92.75 92 TRP A C 1
ATOM 707 O O . TRP A 1 92 ? -4.642 -10.959 -8.529 1.00 92.75 92 TRP A O 1
ATOM 717 N N . LEU A 1 93 ? -2.479 -10.366 -8.360 1.00 91.69 93 LEU A N 1
ATOM 718 C CA . LEU A 1 93 ? -2.523 -9.369 -9.431 1.00 91.69 93 LEU A CA 1
ATOM 719 C C . LEU A 1 93 ? -2.698 -10.023 -10.808 1.00 91.69 93 LEU A C 1
ATOM 721 O O . LEU A 1 93 ? -2.067 -11.036 -11.145 1.00 91.69 93 LEU A O 1
ATOM 725 N N . PHE A 1 94 ? -3.562 -9.416 -11.617 1.00 91.94 94 PHE A N 1
ATOM 726 C CA . PHE A 1 94 ? -3.881 -9.895 -12.959 1.00 91.94 94 PHE A CA 1
ATOM 727 C C . PHE A 1 94 ? -2.873 -9.394 -13.991 1.00 91.94 94 PHE A C 1
ATOM 729 O O . PHE A 1 94 ? -2.460 -10.171 -14.857 1.00 91.94 94 PHE A O 1
ATOM 736 N N . ALA A 1 95 ? -2.421 -8.144 -13.867 1.00 86.69 95 ALA A N 1
ATOM 737 C CA . ALA A 1 95 ? -1.405 -7.569 -14.729 1.00 86.69 95 ALA A CA 1
ATOM 738 C C . ALA A 1 95 ? -0.103 -8.376 -14.617 1.00 86.69 95 ALA A C 1
ATOM 740 O O . ALA A 1 95 ? 0.523 -8.482 -13.557 1.00 86.69 95 ALA A O 1
ATOM 741 N N . LYS A 1 96 ? 0.334 -8.951 -15.742 1.00 81.69 96 LYS A N 1
ATOM 742 C CA . LYS A 1 96 ? 1.609 -9.675 -15.857 1.00 81.69 96 LYS A CA 1
ATOM 743 C C . LYS A 1 96 ? 2.758 -8.717 -16.162 1.00 81.69 96 LYS A C 1
ATOM 745 O O . LYS A 1 96 ? 3.521 -8.923 -17.098 1.00 81.69 96 LYS A O 1
ATOM 750 N N . THR A 1 97 ? 2.862 -7.666 -15.358 1.00 80.12 97 THR A N 1
ATOM 751 C CA . THR A 1 97 ? 3.950 -6.692 -15.432 1.00 80.12 97 THR A CA 1
ATOM 752 C C . THR A 1 97 ? 5.266 -7.355 -15.000 1.00 80.12 97 THR A C 1
ATOM 754 O O . THR A 1 97 ? 5.284 -8.029 -13.957 1.00 80.12 97 THR A O 1
ATOM 757 N N . PRO A 1 98 ? 6.361 -7.197 -15.768 1.00 80.94 98 PRO A N 1
ATOM 758 C CA . PRO A 1 98 ? 7.695 -7.616 -15.349 1.00 80.94 98 PRO A CA 1
ATOM 759 C C . PRO A 1 98 ? 8.058 -7.069 -13.965 1.00 80.94 98 PRO A C 1
ATOM 761 O O . PRO A 1 98 ? 7.622 -5.993 -13.566 1.00 80.94 98 PRO A O 1
ATOM 764 N N . ALA A 1 99 ? 8.863 -7.812 -13.203 1.00 79.50 99 ALA A N 1
ATOM 765 C CA . ALA A 1 99 ? 9.163 -7.451 -11.816 1.00 79.50 99 ALA A CA 1
ATOM 766 C C . ALA A 1 99 ? 9.867 -6.089 -11.672 1.00 79.50 99 ALA A C 1
ATOM 768 O O . ALA A 1 99 ? 9.685 -5.427 -10.655 1.00 79.50 99 ALA A O 1
ATOM 769 N N . ASN A 1 100 ? 10.640 -5.676 -12.673 1.00 74.75 100 ASN A N 1
ATOM 770 C CA . ASN A 1 100 ? 11.382 -4.415 -12.728 1.00 74.75 100 ASN A CA 1
ATOM 771 C C . ASN A 1 100 ? 10.572 -3.248 -13.327 1.00 74.75 100 ASN A C 1
ATOM 773 O O . ASN A 1 100 ? 11.111 -2.159 -13.508 1.00 74.75 100 ASN A O 1
ATOM 777 N N . GLU A 1 101 ? 9.292 -3.456 -13.634 1.00 79.25 101 GLU A N 1
ATOM 778 C CA . GLU A 1 101 ? 8.391 -2.418 -14.127 1.00 79.25 101 GLU A CA 1
ATOM 779 C C . GLU A 1 101 ? 7.379 -1.999 -13.055 1.00 79.25 101 GLU A C 1
ATOM 781 O O . GLU A 1 101 ? 7.001 -2.769 -12.165 1.00 79.25 101 GLU A O 1
ATOM 786 N N . PHE A 1 102 ? 6.924 -0.748 -13.141 1.00 75.56 102 PHE A N 1
ATOM 787 C CA . PHE A 1 102 ? 5.926 -0.217 -12.223 1.00 75.56 102 PHE A CA 1
ATOM 788 C C . PHE A 1 102 ? 4.601 -0.969 -12.380 1.00 75.56 102 PHE A C 1
ATOM 790 O O . PHE A 1 102 ? 3.909 -0.860 -13.389 1.00 75.56 102 PHE A O 1
ATOM 797 N N . ARG A 1 103 ? 4.227 -1.710 -11.337 1.00 78.44 103 ARG A N 1
ATOM 798 C CA . ARG A 1 103 ? 2.867 -2.234 -11.152 1.00 78.44 103 ARG A CA 1
ATOM 799 C C . ARG A 1 103 ? 1.924 -1.086 -10.803 1.00 78.44 103 ARG A C 1
ATOM 801 O O . ARG A 1 103 ? 2.375 -0.072 -10.300 1.00 78.44 103 ARG A O 1
ATOM 808 N N . GLU A 1 104 ? 0.615 -1.234 -10.948 1.00 81.50 104 GLU A N 1
ATOM 809 C CA . GLU A 1 104 ? -0.307 -0.212 -10.442 1.00 81.50 104 GLU A CA 1
ATOM 810 C C . GLU A 1 104 ? -1.303 -0.776 -9.444 1.00 81.50 104 GLU A C 1
ATOM 812 O O . GLU A 1 104 ? -2.033 -1.723 -9.715 1.00 81.50 104 GLU A O 1
ATOM 817 N N . LEU A 1 105 ? -1.350 -0.134 -8.277 1.00 90.62 105 LEU A N 1
ATOM 818 C CA . LEU A 1 105 ? -2.434 -0.279 -7.317 1.00 90.62 105 LEU A CA 1
ATOM 819 C C . LEU A 1 105 ? -3.145 1.063 -7.176 1.00 90.62 105 LEU A C 1
ATOM 821 O O . LEU A 1 105 ? -2.538 2.103 -6.878 1.00 90.62 105 LEU A O 1
ATOM 825 N N . GLY A 1 106 ? -4.446 1.024 -7.427 1.00 91.00 106 GLY A N 1
ATOM 826 C CA . GLY A 1 106 ? -5.343 2.165 -7.420 1.00 91.00 106 GLY A CA 1
ATOM 827 C C . GLY A 1 106 ? -5.978 2.406 -6.054 1.00 91.00 106 GLY A C 1
ATOM 828 O O . GLY A 1 106 ? -5.400 2.113 -5.006 1.00 91.00 106 GLY A O 1
ATOM 829 N N . GLY A 1 107 ? -7.178 2.984 -6.084 1.00 94.50 107 GLY A N 1
ATOM 830 C CA . GLY A 1 107 ? -7.967 3.278 -4.892 1.00 94.50 107 GLY A CA 1
ATOM 831 C C . GLY A 1 107 ? -8.427 2.018 -4.157 1.00 94.50 107 GLY A C 1
ATOM 832 O O . GLY A 1 107 ? -8.635 0.967 -4.766 1.00 94.50 107 GLY A O 1
ATOM 833 N N . ALA A 1 108 ? 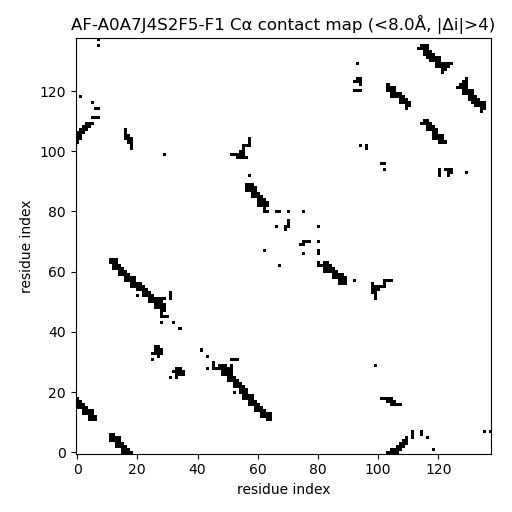-8.619 2.158 -2.846 1.00 97.06 108 ALA A N 1
ATOM 834 C CA . ALA A 1 108 ? -9.184 1.135 -1.978 1.00 97.06 108 ALA A CA 1
ATOM 835 C C . ALA A 1 108 ? -10.402 1.704 -1.238 1.00 97.06 108 ALA A C 1
ATOM 837 O O . ALA A 1 108 ? -10.427 2.887 -0.907 1.00 97.06 108 ALA A O 1
ATOM 838 N N . THR A 1 109 ? -11.410 0.876 -0.971 1.00 97.19 109 THR A N 1
ATOM 839 C CA . THR A 1 109 ? -12.559 1.253 -0.134 1.00 97.19 109 THR A CA 1
ATOM 840 C C . THR A 1 109 ? -13.102 0.048 0.624 1.00 97.19 109 THR A C 1
ATOM 842 O O . THR A 1 109 ? -12.932 -1.092 0.193 1.00 97.19 109 THR A O 1
ATOM 845 N N . PHE A 1 110 ? -13.744 0.288 1.765 1.00 98.06 110 PHE A N 1
ATOM 846 C CA . PHE A 1 110 ? -14.210 -0.761 2.665 1.00 98.06 110 PHE A CA 1
ATOM 847 C C . PHE A 1 110 ? -15.702 -0.612 2.985 1.00 98.06 110 PHE A C 1
ATOM 849 O O . PHE A 1 110 ? -16.132 0.384 3.566 1.00 98.06 110 PHE A O 1
ATOM 856 N N . ASP A 1 111 ? -16.484 -1.634 2.640 1.00 97.62 111 ASP A N 1
ATOM 857 C CA . ASP A 1 111 ? -17.863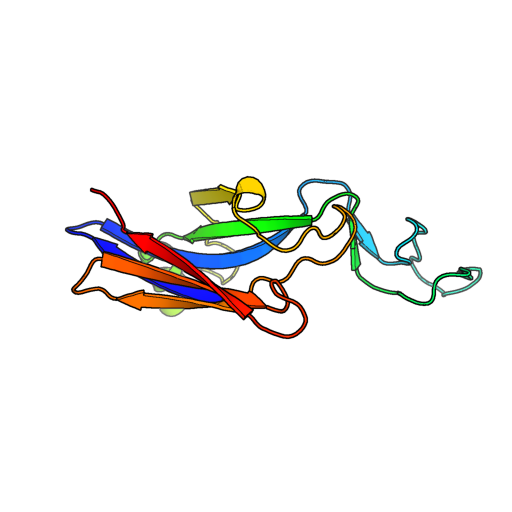 -1.811 3.091 1.00 97.62 111 ASP A CA 1
ATOM 858 C C . ASP A 1 111 ? -17.842 -2.438 4.488 1.00 97.62 111 ASP A C 1
ATOM 860 O O . ASP A 1 111 ? -17.578 -3.633 4.662 1.00 97.62 111 ASP A O 1
ATOM 864 N N . ARG A 1 112 ? -18.118 -1.607 5.492 1.00 95.50 112 ARG A N 1
ATOM 865 C CA . ARG A 1 112 ? -18.089 -1.993 6.904 1.00 95.50 112 ARG A CA 1
ATOM 866 C C . ARG A 1 112 ? -19.246 -2.903 7.308 1.00 95.50 112 ARG A C 1
ATOM 868 O O . ARG A 1 112 ? -19.054 -3.756 8.169 1.00 95.50 112 ARG A O 1
ATOM 875 N N . GLU A 1 113 ? -20.414 -2.738 6.693 1.00 95.56 113 GLU A N 1
ATOM 876 C CA . GLU A 1 113 ? -21.609 -3.533 6.995 1.00 95.56 113 GLU A CA 1
ATOM 877 C C . GLU A 1 113 ? -21.413 -4.982 6.537 1.00 95.56 113 GLU A C 1
ATOM 879 O O . GLU A 1 113 ? -21.691 -5.928 7.274 1.00 95.56 113 GLU A O 1
ATOM 884 N N . ARG A 1 114 ? -20.852 -5.162 5.337 1.00 95.94 114 ARG A N 1
ATOM 885 C CA . ARG A 1 114 ? -20.620 -6.491 4.751 1.00 95.94 114 ARG A CA 1
ATOM 886 C C . ARG A 1 114 ? -19.229 -7.055 5.040 1.00 95.94 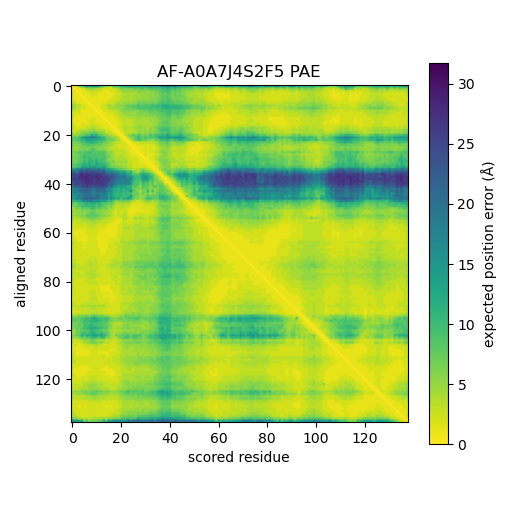114 ARG A C 1
ATOM 888 O O . ARG A 1 114 ? -18.990 -8.241 4.805 1.00 95.94 114 ARG A O 1
ATOM 895 N N . GLY A 1 115 ? -18.313 -6.231 5.548 1.00 96.81 115 GLY A N 1
ATOM 896 C CA . GLY A 1 115 ? -16.923 -6.598 5.809 1.00 96.81 115 GLY A CA 1
ATOM 897 C C . GLY A 1 115 ? -16.136 -6.883 4.530 1.00 96.81 115 GLY A C 1
ATOM 898 O O . GLY A 1 115 ? -15.394 -7.867 4.481 1.00 96.81 115 GLY A O 1
ATOM 899 N N . ILE A 1 116 ? -16.332 -6.069 3.489 1.00 98.06 116 ILE A N 1
ATOM 900 C CA . ILE A 1 116 ? -15.745 -6.273 2.158 1.00 98.06 116 ILE A CA 1
ATOM 901 C C . ILE A 1 116 ? -14.775 -5.139 1.824 1.00 98.06 116 ILE A C 1
ATOM 903 O O . ILE A 1 116 ? -15.147 -3.970 1.845 1.00 98.06 116 ILE A O 1
ATOM 907 N N . LEU A 1 117 ? -13.538 -5.493 1.484 1.00 97.81 117 LEU A N 1
ATOM 908 C CA . LEU A 1 117 ? -12.529 -4.599 0.927 1.00 97.81 117 LEU A CA 1
ATOM 909 C C . LEU A 1 117 ? -12.553 -4.687 -0.601 1.00 97.81 117 LEU A C 1
ATOM 911 O O . LEU A 1 117 ? -12.464 -5.782 -1.154 1.00 97.81 117 LEU A O 1
ATOM 915 N N . TYR A 1 118 ? -12.601 -3.529 -1.251 1.00 97.88 118 TYR A N 1
ATOM 916 C CA . TYR A 1 118 ? -12.436 -3.368 -2.691 1.00 97.88 118 TYR A CA 1
ATOM 917 C C . TYR A 1 118 ? -11.104 -2.673 -2.973 1.00 97.88 118 TYR A C 1
ATOM 919 O O . TYR A 1 118 ? -10.798 -1.662 -2.336 1.00 97.88 118 TYR A O 1
ATOM 927 N N . LEU A 1 119 ? -10.336 -3.176 -3.938 1.00 97.31 119 LEU A N 1
ATOM 928 C CA . LEU A 1 119 ? -9.102 -2.550 -4.418 1.00 97.31 119 LEU A CA 1
ATOM 929 C C . LEU A 1 119 ? -9.078 -2.540 -5.939 1.00 97.31 119 LEU A C 1
ATOM 931 O O . LEU A 1 119 ? -9.323 -3.559 -6.580 1.00 97.31 119 LEU A O 1
ATOM 935 N N . SER A 1 120 ? -8.745 -1.390 -6.509 1.00 96.00 120 SER A N 1
ATOM 936 C CA . SER A 1 120 ? -8.562 -1.247 -7.946 1.00 96.00 120 SER A CA 1
ATOM 937 C C . SER A 1 120 ? -7.142 -1.636 -8.361 1.00 96.00 120 SER A C 1
ATOM 939 O O . SER A 1 120 ? -6.173 -1.142 -7.786 1.00 96.00 120 SER A O 1
ATOM 941 N N . GLU A 1 121 ? -7.024 -2.474 -9.387 1.00 94.50 121 GLU A N 1
ATOM 942 C CA . GLU A 1 121 ? -5.797 -2.728 -10.146 1.00 94.50 121 GLU A CA 1
ATOM 943 C C . GLU A 1 121 ? -5.967 -2.112 -11.547 1.00 94.50 121 GLU A C 1
ATOM 945 O O . GLU A 1 121 ? -6.655 -2.688 -12.398 1.00 94.50 121 GLU A O 1
ATOM 950 N N . PRO A 1 122 ? -5.442 -0.897 -11.787 1.00 92.12 122 PRO A N 1
ATOM 951 C CA . PRO A 1 122 ? -5.575 -0.220 -13.072 1.00 92.12 122 PRO A CA 1
ATOM 952 C C . PRO A 1 122 ? -4.861 -0.967 -14.198 1.00 92.12 122 PRO A C 1
ATOM 954 O O . PRO A 1 122 ? -3.769 -1.495 -14.005 1.00 92.12 122 PRO A O 1
ATOM 957 N N . ARG A 1 123 ? -5.457 -0.942 -15.394 1.00 89.88 123 ARG A N 1
ATOM 958 C CA . ARG A 1 123 ? -4.915 -1.552 -16.622 1.00 89.88 123 ARG A CA 1
ATOM 959 C C . ARG A 1 123 ? -4.555 -3.037 -16.507 1.00 89.88 123 ARG A C 1
ATOM 961 O O . ARG A 1 123 ? -3.631 -3.530 -17.147 1.00 89.88 123 ARG A O 1
ATOM 968 N N . ALA A 1 124 ? -5.293 -3.750 -15.669 1.00 91.25 124 ALA A N 1
ATOM 969 C CA . ALA A 1 124 ? -5.155 -5.191 -15.520 1.00 91.25 124 ALA A CA 1
ATOM 970 C C . ALA A 1 124 ? -5.879 -5.975 -16.631 1.00 91.25 124 ALA A C 1
ATOM 972 O O . ALA A 1 124 ? -5.529 -7.123 -16.894 1.00 91.25 124 ALA A O 1
ATOM 973 N N . ASP A 1 125 ? -6.858 -5.348 -17.294 1.00 90.19 125 ASP A N 1
ATOM 974 C CA . ASP A 1 125 ? -7.583 -5.879 -18.456 1.00 90.19 125 ASP A CA 1
ATOM 975 C C . ASP A 1 125 ? -7.544 -4.853 -19.604 1.00 90.19 125 ASP A C 1
ATOM 977 O O . ASP A 1 125 ? -8.474 -4.067 -19.815 1.00 90.19 125 ASP A O 1
ATOM 981 N N . GLY A 1 126 ? -6.404 -4.782 -20.299 1.00 87.44 126 GLY A N 1
ATOM 982 C CA . GLY A 1 126 ? -6.130 -3.711 -21.261 1.00 87.44 126 GLY A CA 1
ATOM 983 C C . GLY A 1 126 ? -6.115 -2.352 -20.558 1.00 87.44 126 GLY A C 1
ATOM 984 O O . GLY A 1 126 ? -5.411 -2.185 -19.572 1.00 87.44 126 GLY A O 1
ATOM 985 N N . ASP A 1 127 ? -6.927 -1.396 -21.009 1.00 87.88 127 ASP A N 1
ATOM 986 C CA . ASP A 1 127 ? -7.059 -0.090 -20.340 1.00 87.88 127 ASP A CA 1
ATOM 987 C C . ASP A 1 127 ? -8.037 -0.096 -19.151 1.00 87.88 127 ASP A C 1
ATOM 989 O O . ASP A 1 127 ? -8.194 0.911 -18.455 1.00 87.88 127 ASP A O 1
ATOM 993 N N . LYS A 1 128 ? -8.722 -1.217 -18.894 1.00 91.75 128 LYS A N 1
ATOM 994 C CA . LYS A 1 128 ? -9.750 -1.301 -17.852 1.00 91.75 128 LYS A CA 1
ATOM 995 C C . LYS A 1 128 ? -9.151 -1.720 -16.508 1.00 91.75 128 LYS A C 1
ATOM 997 O O . LYS A 1 128 ? -8.210 -2.520 -16.461 1.00 91.75 128 LYS A O 1
ATOM 1002 N N . PRO A 1 129 ? -9.701 -1.214 -15.390 1.00 93.19 129 PRO A N 1
ATOM 1003 C CA . PRO A 1 129 ? -9.326 -1.693 -14.073 1.00 93.19 129 PRO A CA 1
ATOM 1004 C C . PRO A 1 129 ? -9.990 -3.040 -13.765 1.00 93.19 129 PRO A C 1
ATOM 1006 O O . PRO A 1 129 ? -11.168 -3.245 -14.060 1.00 93.19 129 PRO A O 1
ATOM 1009 N N . VAL A 1 130 ? -9.263 -3.913 -13.071 1.00 95.81 130 VAL A N 1
ATOM 1010 C CA . VAL A 1 130 ? -9.844 -5.057 -12.354 1.00 95.81 130 VAL A CA 1
ATOM 1011 C C . VAL A 1 130 ? -10.100 -4.636 -10.908 1.00 95.81 130 VAL A C 1
ATOM 1013 O O . VAL A 1 130 ? -9.300 -3.914 -10.309 1.00 95.81 130 VAL A 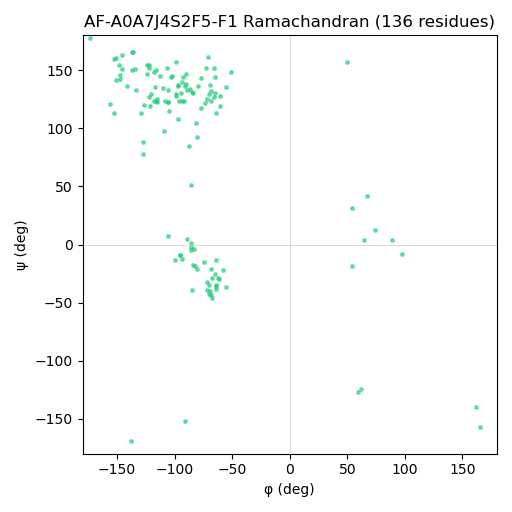O 1
ATOM 1016 N N . ILE A 1 131 ? -11.234 -5.055 -10.343 1.00 97.12 131 ILE A N 1
ATOM 1017 C CA . ILE A 1 131 ? -11.556 -4.817 -8.934 1.00 97.12 131 ILE A CA 1
ATOM 1018 C C . ILE A 1 131 ? -11.369 -6.112 -8.157 1.00 97.12 131 ILE A C 1
ATOM 1020 O O . ILE A 1 131 ? -12.108 -7.079 -8.343 1.00 97.12 131 ILE A O 1
ATOM 1024 N N . HIS A 1 132 ? -10.405 -6.101 -7.248 1.00 96.94 132 HIS A N 1
ATOM 1025 C CA . HIS A 1 132 ? -10.225 -7.160 -6.269 1.00 96.94 132 HIS A CA 1
ATOM 1026 C C . HIS A 1 132 ? -11.211 -6.984 -5.127 1.00 96.94 132 HIS A C 1
ATOM 1028 O O . HIS A 1 132 ? -11.400 -5.872 -4.627 1.00 96.94 132 HIS A O 1
ATOM 1034 N N . VAL A 1 133 ? -11.823 -8.086 -4.701 1.00 97.62 133 VAL A N 1
ATOM 1035 C CA . VAL A 1 133 ? -12.851 -8.092 -3.659 1.00 97.62 133 VAL A CA 1
ATOM 1036 C C . VAL A 1 133 ? -12.484 -9.126 -2.605 1.00 97.62 133 VAL A C 1
ATOM 1038 O O . VAL A 1 133 ? -12.521 -10.328 -2.864 1.00 97.62 133 VAL A O 1
ATOM 1041 N N . TRP A 1 134 ? -12.173 -8.669 -1.394 1.00 96.50 134 TRP A N 1
ATOM 1042 C CA . TRP A 1 134 ? -11.875 -9.552 -0.267 1.00 96.50 134 TRP A CA 1
ATOM 1043 C C . TRP A 1 134 ? -12.891 -9.382 0.843 1.00 96.50 134 TRP A C 1
ATOM 1045 O O . TRP A 1 134 ? -13.218 -8.271 1.251 1.00 96.50 134 TRP A O 1
ATOM 1055 N N . ARG A 1 135 ? -13.349 -10.502 1.397 1.00 96.25 135 ARG A N 1
ATOM 1056 C CA . ARG A 1 135 ? -14.136 -10.505 2.627 1.00 96.25 135 ARG A CA 1
ATOM 1057 C C . ARG A 1 135 ? -13.212 -10.713 3.816 1.00 96.25 135 ARG A C 1
ATOM 1059 O O . ARG A 1 135 ? -12.533 -11.737 3.893 1.00 96.25 135 ARG A O 1
ATOM 1066 N N . LEU A 1 136 ? -13.242 -9.787 4.767 1.00 93.81 136 LEU A N 1
ATOM 1067 C CA . LEU A 1 136 ? -12.537 -9.952 6.032 1.00 93.81 136 LEU A CA 1
ATOM 1068 C C . LEU A 1 136 ? -13.160 -11.109 6.817 1.00 93.81 136 LEU A C 1
ATOM 1070 O O . LEU A 1 136 ? -14.370 -11.136 7.067 1.00 93.81 136 LEU A O 1
ATOM 1074 N N . ARG A 1 137 ? -12.310 -12.051 7.225 1.00 87.75 137 ARG A N 1
ATOM 1075 C CA . ARG A 1 137 ? -12.661 -13.130 8.148 1.00 87.75 137 ARG A CA 1
ATOM 1076 C C . ARG A 1 137 ? -12.099 -12.816 9.530 1.00 87.75 137 ARG A C 1
ATOM 1078 O O . ARG A 1 137 ? -11.030 -12.220 9.646 1.00 87.75 137 ARG A O 1
ATOM 1085 N N . GLY A 1 138 ? -12.847 -13.197 10.554 1.00 71.44 138 GLY A N 1
ATOM 1086 C CA . GLY A 1 138 ? -12.538 -12.982 11.961 1.00 71.44 138 GLY A CA 1
ATOM 1087 C C . GLY A 1 138 ? -13.582 -13.659 12.816 1.00 71.44 138 GLY A C 1
ATOM 1088 O O . GLY A 1 138 ? -14.750 -13.672 12.360 1.00 71.44 138 GLY A O 1
#

Solvent-accessible surface area (backbone atoms only — not comparable to full-atom values): 8063 Å² total; per-residue (Å²): 90,19,48,34,72,46,60,57,91,97,44,65,34,36,35,40,32,29,72,44,70,87,54,66,66,48,49,24,36,78,86,73,51,71,57,79,78,91,68,78,86,74,78,70,96,65,86,58,69,44,81,42,38,69,28,53,36,43,30,40,35,32,29,56,51,65,52,52,48,31,32,76,70,65,78,37,58,89,77,68,64,60,64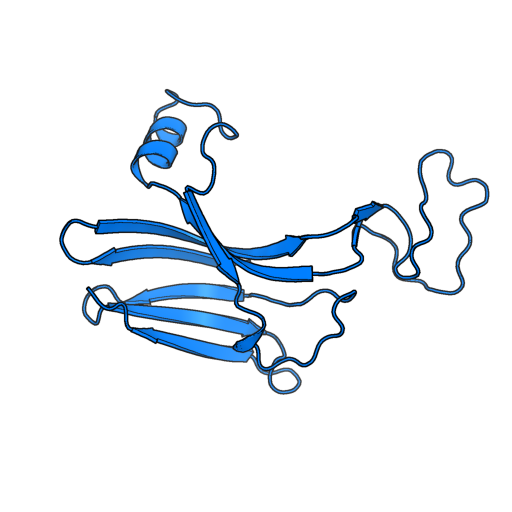,81,46,74,44,83,38,62,92,76,53,73,51,86,64,57,47,61,42,91,71,59,38,32,53,36,45,58,45,67,92,80,30,34,40,40,36,33,28,54,48,38,58,67,87,38,63,41,74,48,78,45,71,75,81,132

Radius of gyration: 18.07 Å; Cα contacts (8 Å, |Δi|>4): 290; chains: 1; bounding box: 50×30×45 Å